Protein AF-A0A379QSB1-F1 (afdb_monomer)

Structure (mmCIF, N/CA/C/O backbone):
data_AF-A0A379QSB1-F1
#
_entry.id   AF-A0A379QSB1-F1
#
loop_
_atom_site.group_PDB
_atom_site.id
_atom_site.type_symbol
_atom_site.label_atom_id
_atom_site.label_alt_id
_atom_site.label_comp_id
_atom_site.label_asym_id
_atom_site.label_entity_id
_atom_site.label_seq_id
_atom_site.pdbx_PDB_ins_code
_atom_site.Cartn_x
_atom_site.Cartn_y
_atom_site.Cartn_z
_atom_site.occupancy
_atom_site.B_iso_or_equiv
_atom_site.auth_seq_id
_atom_site.auth_comp_id
_atom_site.auth_asym_id
_atom_site.auth_atom_id
_atom_site.pdbx_PDB_model_num
ATOM 1 N N . MET A 1 1 ? 45.519 -2.949 -17.393 1.00 37.41 1 MET A N 1
ATOM 2 C CA . MET A 1 1 ? 44.915 -1.634 -17.084 1.00 37.41 1 MET A CA 1
ATOM 3 C C . MET A 1 1 ? 43.705 -1.480 -18.002 1.00 37.41 1 MET A C 1
ATOM 5 O O . MET A 1 1 ? 43.895 -1.280 -19.191 1.00 37.41 1 MET A O 1
ATOM 9 N N . PHE A 1 2 ? 42.484 -1.731 -17.516 1.00 40.34 2 PHE A N 1
ATOM 10 C CA . PHE A 1 2 ? 41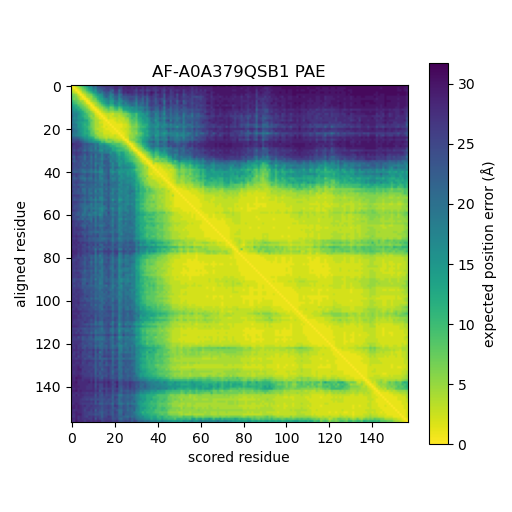.272 -1.652 -18.347 1.00 40.34 2 PHE A CA 1
ATOM 11 C C . PHE A 1 2 ? 40.825 -0.191 -18.448 1.00 40.34 2 PHE A C 1
ATOM 13 O O . PHE A 1 2 ? 40.383 0.389 -17.457 1.00 40.34 2 PHE A O 1
ATOM 20 N N . GLN A 1 3 ? 40.963 0.414 -19.628 1.00 48.19 3 GLN A N 1
ATOM 21 C CA . GLN A 1 3 ? 40.382 1.725 -19.907 1.00 48.19 3 GLN A CA 1
ATOM 22 C C . GLN A 1 3 ? 38.862 1.566 -20.022 1.00 48.19 3 GLN A C 1
ATOM 24 O O . GLN A 1 3 ? 38.364 0.929 -20.948 1.00 48.19 3 GLN A O 1
ATOM 29 N N . ARG A 1 4 ? 38.113 2.126 -19.065 1.00 50.00 4 ARG A N 1
ATOM 30 C CA . ARG A 1 4 ? 36.657 2.264 -19.182 1.00 50.00 4 ARG A CA 1
ATOM 31 C C . ARG A 1 4 ? 36.372 3.309 -20.260 1.00 50.00 4 ARG A C 1
ATOM 33 O O . ARG A 1 4 ? 36.544 4.499 -20.017 1.00 50.00 4 ARG A O 1
ATOM 40 N N . HIS A 1 5 ? 35.962 2.866 -21.443 1.00 54.81 5 HIS A N 1
ATOM 41 C CA . HIS A 1 5 ? 35.344 3.748 -22.426 1.00 54.81 5 HIS A CA 1
ATOM 42 C C . HIS A 1 5 ? 33.944 4.093 -21.911 1.00 54.81 5 HIS A C 1
ATOM 44 O O . HIS A 1 5 ? 33.083 3.220 -21.821 1.00 54.81 5 HIS A O 1
ATOM 50 N N . VAL A 1 6 ? 33.733 5.346 -21.510 1.00 60.03 6 VAL A N 1
ATOM 51 C CA . VAL A 1 6 ? 32.384 5.875 -21.289 1.00 60.03 6 VAL A CA 1
ATOM 52 C C . VAL A 1 6 ? 31.755 6.012 -22.679 1.00 60.03 6 VAL A C 1
ATOM 54 O O . VAL A 1 6 ? 32.333 6.721 -23.506 1.00 60.03 6 VAL A O 1
ATOM 57 N N . PRO A 1 7 ? 30.636 5.329 -22.985 1.00 58.72 7 PRO A N 1
ATOM 58 C CA . PRO A 1 7 ? 29.946 5.525 -24.253 1.00 58.72 7 PRO A CA 1
ATOM 59 C C . PRO A 1 7 ? 29.594 7.004 -24.402 1.00 58.72 7 PRO A C 1
ATOM 61 O O . PRO A 1 7 ? 29.076 7.614 -23.463 1.00 58.72 7 PRO A O 1
ATOM 64 N N . SER A 1 8 ? 29.905 7.595 -25.555 1.00 61.97 8 SER A N 1
ATOM 65 C CA . SER A 1 8 ? 29.532 8.978 -25.846 1.00 61.97 8 SER A CA 1
ATOM 66 C C . SER A 1 8 ? 28.017 9.152 -25.674 1.00 61.97 8 SER A C 1
ATOM 68 O O . SER A 1 8 ? 27.269 8.237 -26.026 1.00 61.97 8 SER A O 1
ATOM 70 N N . PRO A 1 9 ? 27.545 10.290 -25.135 1.00 54.94 9 PRO A N 1
ATOM 71 C CA . PRO A 1 9 ? 26.120 10.538 -24.978 1.00 54.94 9 PRO A CA 1
ATOM 72 C C . PRO A 1 9 ? 25.451 10.473 -26.352 1.00 54.94 9 PRO A C 1
ATOM 74 O O . PRO A 1 9 ? 25.685 11.322 -27.212 1.00 54.94 9 PRO A O 1
ATOM 77 N N . ILE A 1 10 ? 24.649 9.432 -26.567 1.00 63.72 10 ILE A N 1
ATOM 78 C CA . ILE A 1 10 ? 23.817 9.303 -27.758 1.00 63.72 10 ILE A CA 1
ATOM 79 C C . ILE A 1 10 ? 22.775 10.416 -27.655 1.00 63.72 10 ILE A C 1
ATOM 81 O O . ILE A 1 10 ? 21.969 10.436 -26.724 1.00 63.72 10 ILE A O 1
ATOM 85 N N . GLN A 1 11 ? 22.819 11.375 -28.578 1.00 58.25 11 GLN A N 1
ATOM 86 C CA . GLN A 1 11 ? 21.739 12.339 -28.727 1.00 58.25 11 GLN A CA 1
ATOM 87 C C . GLN A 1 11 ? 20.542 11.596 -29.312 1.00 58.25 11 GLN A C 1
ATOM 89 O O . GLN A 1 11 ? 20.508 11.276 -30.496 1.00 58.25 11 GLN A O 1
ATOM 94 N N . TYR A 1 12 ? 19.578 11.274 -28.457 1.00 57.66 12 TYR A N 1
ATOM 95 C CA . TYR A 1 12 ? 18.292 10.773 -28.909 1.00 57.66 12 TYR A CA 1
ATOM 96 C C . TYR A 1 12 ? 17.506 11.950 -29.485 1.00 57.66 12 TYR A C 1
ATOM 98 O O . TYR A 1 12 ? 17.110 12.857 -28.750 1.00 57.66 12 TYR A O 1
ATOM 106 N N . GLU A 1 13 ? 17.280 11.952 -30.796 1.00 73.88 13 GLU A N 1
ATOM 107 C CA . GLU A 1 13 ? 16.301 12.857 -31.386 1.00 73.88 13 GLU A CA 1
ATOM 108 C C . GLU A 1 13 ? 14.903 12.413 -30.964 1.00 73.88 13 GLU A C 1
ATOM 110 O O . GLU A 1 13 ? 14.500 11.259 -31.134 1.00 73.88 13 GLU A O 1
ATOM 115 N N . LYS A 1 14 ? 14.150 13.343 -30.375 1.00 74.06 14 LYS A N 1
ATOM 116 C CA . LYS A 1 14 ? 12.751 13.103 -30.044 1.00 74.06 14 LYS A CA 1
ATOM 117 C C . LYS A 1 14 ? 11.976 12.949 -31.351 1.00 74.06 14 LYS A C 1
ATOM 119 O O . LYS A 1 14 ? 11.957 13.870 -32.166 1.00 74.06 14 LYS A O 1
ATOM 124 N N . LEU A 1 15 ? 11.316 11.805 -31.524 1.00 76.56 15 LEU A N 1
ATOM 125 C CA . LEU A 1 15 ? 10.394 11.577 -32.635 1.00 76.56 15 LEU A CA 1
ATOM 126 C C . LEU A 1 15 ? 9.361 12.711 -32.702 1.00 76.56 15 LEU A C 1
ATOM 128 O O . LEU A 1 15 ? 8.811 13.136 -31.682 1.00 76.56 15 LEU A O 1
ATOM 132 N N . SER A 1 16 ? 9.103 13.205 -33.912 1.00 83.69 16 SER A N 1
ATOM 133 C CA . SER A 1 16 ? 8.061 14.203 -34.141 1.00 83.69 16 SER A CA 1
ATOM 134 C C . SER A 1 16 ? 6.685 13.618 -33.813 1.00 83.69 16 SER A C 1
ATOM 136 O O . SER A 1 16 ? 6.459 12.413 -33.931 1.00 83.69 16 SER A O 1
ATOM 138 N N . SER A 1 17 ? 5.737 14.466 -33.406 1.00 78.19 17 SER A N 1
ATOM 139 C CA . SER A 1 17 ? 4.399 14.019 -32.992 1.00 78.19 17 SER A CA 1
ATOM 140 C C . SER A 1 17 ? 3.660 13.235 -34.083 1.00 78.19 17 SER A C 1
ATOM 142 O O . SER A 1 17 ? 2.910 12.315 -33.771 1.00 78.19 17 SER A O 1
ATOM 144 N N . SER A 1 18 ? 3.889 13.563 -35.358 1.00 76.56 18 SER A N 1
ATOM 145 C CA . SER A 1 18 ? 3.310 12.837 -36.492 1.00 76.56 18 SER A CA 1
ATOM 146 C C . SER A 1 18 ? 3.909 11.439 -36.654 1.00 76.56 18 SER A C 1
ATOM 148 O O . SER A 1 18 ? 3.155 10.484 -36.808 1.00 76.56 18 SER A O 1
ATOM 150 N N . LEU A 1 19 ? 5.236 11.300 -36.557 1.00 77.38 19 LEU A N 1
ATOM 151 C CA . LEU A 1 19 ? 5.916 10.001 -36.613 1.00 77.38 19 LEU A CA 1
ATOM 152 C C . LEU A 1 19 ? 5.577 9.126 -35.405 1.00 77.38 19 LEU A C 1
ATOM 154 O O . LEU A 1 19 ? 5.441 7.916 -35.545 1.00 77.38 19 LEU A O 1
ATOM 158 N N . TRP A 1 20 ? 5.407 9.735 -34.230 1.00 77.06 20 TRP A N 1
ATOM 159 C CA . TRP A 1 20 ? 4.969 9.026 -33.031 1.00 77.06 20 TRP A CA 1
ATOM 160 C C . TRP A 1 20 ? 3.558 8.460 -33.197 1.00 77.06 20 TRP A C 1
ATOM 162 O O . TRP A 1 20 ? 3.333 7.284 -32.930 1.00 77.06 20 TRP A O 1
ATOM 172 N N . ASN A 1 21 ? 2.620 9.272 -33.690 1.00 73.12 21 ASN A N 1
ATOM 173 C CA . ASN A 1 21 ? 1.252 8.825 -33.942 1.00 73.12 21 ASN A CA 1
ATOM 174 C C . ASN A 1 21 ? 1.183 7.762 -35.045 1.00 73.12 21 ASN A C 1
ATOM 176 O O . ASN A 1 21 ? 0.405 6.824 -34.914 1.00 73.12 21 ASN A O 1
ATOM 180 N N . ASP A 1 22 ? 1.992 7.871 -36.099 1.00 75.81 22 ASP A N 1
ATOM 181 C CA . ASP A 1 22 ? 2.086 6.827 -37.126 1.00 75.81 22 ASP A CA 1
ATOM 182 C C . ASP A 1 22 ? 2.626 5.514 -36.536 1.00 75.81 22 ASP A C 1
ATOM 184 O O . ASP A 1 22 ? 2.054 4.453 -36.751 1.00 75.81 22 ASP A O 1
ATOM 188 N N . TYR A 1 23 ? 3.675 5.582 -35.710 1.00 70.25 23 TYR A N 1
ATOM 189 C CA . TYR A 1 23 ? 4.264 4.405 -35.068 1.00 70.25 23 TYR A CA 1
ATOM 190 C C . TYR A 1 23 ? 3.308 3.719 -34.082 1.00 70.25 23 TYR A C 1
ATOM 192 O O . TYR A 1 23 ? 3.176 2.500 -34.108 1.00 70.25 23 TYR A O 1
ATOM 200 N N . VAL A 1 24 ? 2.619 4.486 -33.229 1.00 68.12 24 VAL A N 1
ATOM 201 C CA . VAL A 1 24 ? 1.670 3.946 -32.237 1.00 68.12 24 VAL A CA 1
ATOM 202 C C . VAL A 1 24 ? 0.458 3.290 -32.903 1.00 68.12 24 VAL A C 1
ATOM 204 O O . VAL A 1 24 ? -0.064 2.313 -32.374 1.00 68.12 24 VAL A O 1
ATOM 207 N N . ASN A 1 25 ? 0.021 3.804 -34.057 1.00 67.25 25 ASN A N 1
ATOM 208 C CA . ASN A 1 25 ? -1.159 3.305 -34.768 1.00 67.25 25 ASN A CA 1
ATOM 209 C C . ASN A 1 25 ? -0.821 2.345 -35.923 1.00 67.25 25 ASN A C 1
ATOM 211 O O . ASN A 1 25 ? -1.725 1.918 -36.646 1.00 67.25 25 ASN A O 1
ATOM 215 N N . ARG A 1 26 ? 0.458 1.994 -36.121 1.00 63.16 26 ARG A N 1
ATOM 216 C CA . ARG A 1 26 ? 0.860 0.982 -37.103 1.00 63.16 26 ARG A CA 1
ATOM 217 C C . ARG A 1 26 ? 0.414 -0.397 -36.635 1.00 63.16 26 ARG A C 1
ATOM 219 O O . ARG A 1 26 ? 1.059 -1.036 -35.811 1.00 63.16 26 ARG A O 1
ATOM 226 N N . HIS A 1 27 ? -0.674 -0.867 -37.225 1.00 53.88 27 HIS A N 1
ATOM 227 C CA . HIS A 1 27 ? -1.095 -2.261 -37.188 1.00 53.88 27 HIS A CA 1
ATOM 228 C C . HIS A 1 27 ? -0.703 -2.916 -38.512 1.00 53.88 27 HIS A C 1
ATOM 230 O O . HIS A 1 27 ? -1.549 -3.136 -39.372 1.00 53.88 27 HIS A O 1
ATOM 236 N N . ASP A 1 28 ? 0.595 -3.129 -38.715 1.00 55.19 28 ASP A N 1
ATOM 237 C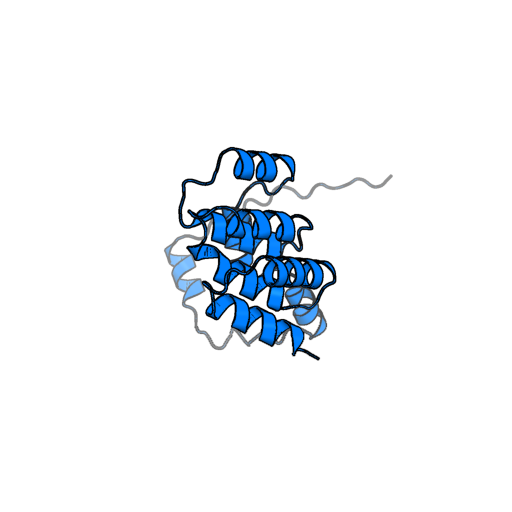 CA . ASP A 1 28 ? 1.096 -3.879 -39.866 1.00 55.19 28 ASP A CA 1
ATOM 238 C C . ASP A 1 28 ? 1.480 -5.295 -39.419 1.00 55.19 28 ASP A C 1
ATOM 240 O O . ASP A 1 28 ? 2.079 -5.475 -38.354 1.00 55.19 28 ASP A O 1
ATOM 244 N N . ASP A 1 29 ? 1.162 -6.294 -40.245 1.00 53.34 29 ASP A N 1
ATOM 245 C CA . ASP A 1 29 ? 1.395 -7.727 -39.989 1.00 53.34 29 ASP A CA 1
ATOM 246 C C . ASP A 1 29 ? 2.899 -8.074 -39.877 1.00 53.34 29 ASP A C 1
ATOM 248 O O . ASP A 1 29 ? 3.280 -9.191 -39.519 1.00 53.34 29 ASP A O 1
ATOM 252 N N . SER A 1 30 ? 3.773 -7.103 -40.168 1.00 54.41 30 SER A N 1
ATOM 253 C CA . SER A 1 30 ? 5.225 -7.162 -39.993 1.00 54.41 30 SER A CA 1
ATOM 254 C C . SER A 1 30 ? 5.671 -7.129 -38.525 1.00 54.41 30 SER A C 1
ATOM 256 O O . SER A 1 30 ? 6.747 -7.645 -38.205 1.00 54.41 30 SER A O 1
ATOM 258 N N . TYR A 1 31 ? 4.839 -6.617 -37.609 1.00 50.03 31 TYR A N 1
ATOM 259 C CA . TYR A 1 31 ? 4.997 -6.843 -36.170 1.00 50.03 31 TYR A CA 1
ATOM 260 C C . TYR A 1 31 ? 4.436 -8.219 -35.816 1.00 50.03 31 TYR A C 1
ATOM 262 O O . TYR A 1 31 ? 3.399 -8.359 -35.168 1.00 50.03 31 TYR A O 1
ATOM 270 N N . ILE A 1 32 ? 5.156 -9.262 -36.234 1.00 51.97 32 ILE A N 1
ATOM 271 C CA . ILE A 1 32 ? 4.965 -10.604 -35.687 1.00 51.97 32 ILE A CA 1
ATOM 272 C C . ILE A 1 32 ? 5.015 -10.447 -34.161 1.00 51.97 32 ILE A C 1
ATOM 274 O O . ILE A 1 32 ? 5.977 -9.844 -33.672 1.00 51.97 32 ILE A O 1
ATOM 278 N N . PRO A 1 33 ? 4.026 -10.953 -33.398 1.00 53.97 33 PRO A N 1
ATOM 279 C CA . PRO A 1 33 ? 4.120 -10.991 -31.950 1.00 53.97 33 PRO A CA 1
ATOM 280 C C . PRO A 1 33 ? 5.436 -11.683 -31.626 1.00 53.97 33 PRO A C 1
ATOM 282 O O . PRO A 1 33 ? 5.589 -12.879 -31.886 1.00 53.97 33 PRO A O 1
ATOM 285 N N . ILE A 1 34 ? 6.428 -10.916 -31.167 1.00 57.25 34 ILE A N 1
ATOM 286 C CA . ILE A 1 34 ? 7.714 -11.480 -30.787 1.00 57.25 34 ILE A CA 1
ATOM 287 C C . ILE A 1 34 ? 7.371 -12.401 -29.634 1.00 57.25 34 ILE A C 1
ATOM 289 O O . ILE A 1 34 ? 7.040 -11.949 -28.538 1.00 57.25 34 ILE A O 1
ATOM 293 N N . ASN A 1 35 ? 7.363 -13.698 -29.922 1.00 58.62 35 ASN A N 1
ATOM 294 C CA . ASN A 1 35 ? 7.107 -14.705 -28.922 1.00 58.62 35 ASN A CA 1
ATOM 295 C C . ASN A 1 35 ? 8.387 -14.760 -28.097 1.00 58.62 35 ASN A C 1
ATOM 297 O O . ASN A 1 35 ? 9.351 -15.445 -28.447 1.00 58.62 35 ASN A O 1
ATOM 301 N N . TRP A 1 36 ? 8.446 -13.887 -27.091 1.00 61.34 36 TRP A N 1
ATOM 302 C CA . TRP A 1 36 ? 9.606 -13.751 -26.238 1.00 61.34 36 TRP A CA 1
ATOM 303 C C . TRP A 1 36 ? 9.923 -15.132 -25.665 1.00 61.34 36 TRP A C 1
ATOM 305 O O . TRP A 1 36 ? 9.015 -15.814 -25.183 1.00 61.34 36 TRP A O 1
ATOM 315 N N . PRO A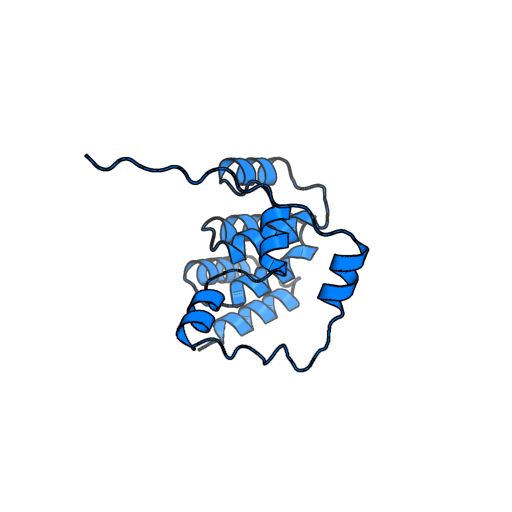 1 37 ? 11.192 -15.571 -25.715 1.00 77.31 37 PRO A N 1
ATOM 316 C CA . PRO A 1 37 ? 11.610 -16.767 -25.005 1.00 77.31 37 PRO A CA 1
ATOM 317 C C . PRO A 1 37 ? 11.061 -16.718 -23.580 1.00 77.31 37 PRO A C 1
ATOM 319 O O . PRO A 1 37 ? 11.169 -15.674 -22.938 1.00 77.31 37 PRO A O 1
ATOM 322 N N . THR A 1 38 ? 10.506 -17.820 -23.074 1.00 75.06 38 THR A N 1
ATOM 323 C CA . THR A 1 38 ? 9.835 -17.863 -21.760 1.00 75.06 38 THR A CA 1
ATOM 324 C C . THR A 1 38 ? 10.689 -17.236 -20.660 1.00 75.06 38 THR A C 1
ATOM 326 O O . THR A 1 38 ? 10.189 -16.457 -19.868 1.00 75.06 38 THR A O 1
ATOM 329 N N . ARG A 1 39 ? 12.015 -17.426 -20.715 1.00 71.44 39 ARG A N 1
ATOM 330 C CA . ARG A 1 39 ? 12.972 -16.784 -19.799 1.00 71.44 39 ARG A CA 1
ATOM 331 C C . ARG A 1 39 ? 12.909 -15.254 -19.786 1.00 71.44 39 ARG A C 1
ATOM 333 O O . ARG A 1 39 ? 13.075 -14.666 -18.730 1.00 71.44 39 ARG A O 1
ATOM 340 N N . LEU A 1 40 ? 12.717 -14.604 -20.933 1.00 74.31 40 LEU A N 1
ATOM 341 C CA . LEU A 1 40 ? 12.580 -13.146 -21.011 1.00 74.31 40 LEU A CA 1
ATOM 342 C C . LEU A 1 40 ? 11.210 -12.683 -20.517 1.00 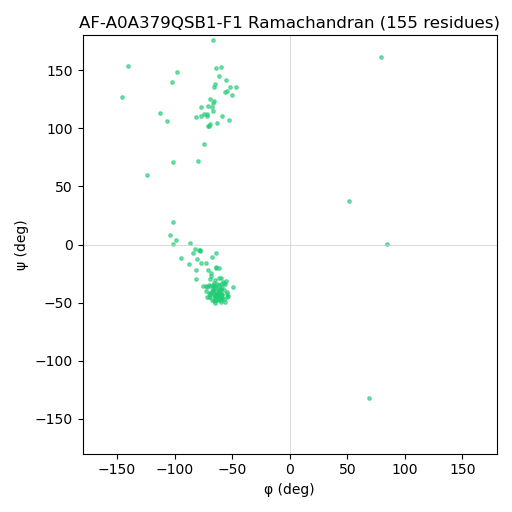74.31 40 LEU A C 1
ATOM 344 O O . LEU A 1 40 ? 11.148 -11.652 -19.857 1.00 74.31 40 LEU A O 1
ATOM 348 N N . ALA A 1 41 ? 10.147 -13.450 -20.773 1.00 74.00 41 ALA A N 1
ATOM 349 C CA . ALA A 1 41 ? 8.830 -13.179 -20.197 1.00 74.00 41 ALA A CA 1
ATOM 350 C C . ALA A 1 41 ? 8.852 -13.319 -18.663 1.00 74.00 41 ALA A C 1
ATOM 352 O O . ALA A 1 41 ? 8.391 -12.421 -17.962 1.00 74.00 41 ALA A O 1
ATOM 353 N N . ASP A 1 42 ? 9.489 -14.373 -18.149 1.00 77.19 42 ASP A N 1
ATOM 354 C CA . ASP A 1 42 ? 9.706 -14.593 -16.719 1.00 77.19 42 ASP A CA 1
ATOM 355 C C . ASP A 1 42 ? 10.567 -13.473 -16.122 1.00 77.19 42 ASP A C 1
ATOM 357 O O . ASP A 1 42 ? 10.261 -12.946 -15.059 1.00 77.19 42 ASP A O 1
ATOM 361 N N . CYS A 1 43 ? 11.637 -13.041 -16.799 1.00 76.75 43 CYS A N 1
ATOM 362 C CA . CYS A 1 43 ? 12.418 -11.885 -16.352 1.00 76.75 43 CYS A CA 1
ATOM 363 C C . CYS A 1 43 ? 11.575 -10.604 -16.329 1.00 76.75 43 CYS A C 1
ATOM 365 O O . CYS A 1 43 ? 11.639 -9.860 -15.354 1.00 76.75 43 CYS A O 1
ATOM 367 N N . ALA A 1 44 ? 10.772 -10.354 -17.364 1.00 71.56 44 ALA A N 1
ATOM 368 C CA . ALA A 1 44 ? 9.914 -9.178 -17.446 1.00 71.56 44 ALA A CA 1
ATOM 369 C C . ALA A 1 44 ? 8.846 -9.164 -16.342 1.00 71.56 44 ALA A C 1
ATOM 371 O O . ALA A 1 44 ? 8.564 -8.097 -15.805 1.00 71.56 44 ALA A O 1
ATOM 372 N N . SER A 1 45 ? 8.321 -10.325 -15.928 1.00 74.50 45 SER A N 1
ATOM 373 C CA . SER A 1 45 ? 7.338 -10.407 -14.839 1.00 74.50 45 SER A CA 1
ATOM 374 C C . SER A 1 45 ? 7.893 -10.043 -13.458 1.00 74.50 45 SER A C 1
ATOM 376 O O . SER A 1 45 ? 7.117 -9.888 -12.520 1.00 74.50 45 SER A O 1
ATOM 378 N N . HIS A 1 46 ? 9.216 -9.906 -13.307 1.00 76.12 46 HIS A N 1
ATOM 379 C CA . HIS A 1 46 ? 9.820 -9.392 -12.072 1.00 76.12 46 HIS A CA 1
ATOM 380 C C . HIS A 1 46 ? 9.783 -7.861 -11.979 1.00 76.12 46 HIS A C 1
ATOM 382 O O . HIS A 1 46 ? 10.078 -7.315 -10.916 1.00 76.12 46 HIS A O 1
ATOM 388 N N . TYR A 1 47 ? 9.462 -7.165 -13.071 1.00 79.06 47 TYR A N 1
ATOM 389 C CA . TYR A 1 47 ? 9.377 -5.712 -13.091 1.00 79.06 47 TYR A CA 1
ATOM 390 C C . TYR A 1 47 ? 7.925 -5.246 -12.938 1.00 79.06 47 TYR A C 1
ATOM 392 O O . TYR A 1 47 ? 7.010 -5.929 -13.405 1.00 79.06 47 TYR A O 1
ATOM 400 N N . PRO A 1 48 ? 7.696 -4.080 -12.309 1.00 81.31 48 PRO A N 1
ATOM 401 C CA . PRO A 1 48 ? 6.366 -3.498 -12.233 1.00 81.31 48 PRO A CA 1
ATOM 402 C C . PRO A 1 48 ? 5.836 -3.186 -13.635 1.00 81.31 48 PRO A C 1
ATOM 404 O O . PRO A 1 48 ? 6.590 -2.762 -14.515 1.00 81.31 48 PRO A O 1
ATOM 407 N N . ASP A 1 49 ? 4.530 -3.352 -13.837 1.00 86.38 49 ASP A N 1
ATOM 408 C CA . ASP A 1 49 ? 3.883 -2.914 -15.071 1.00 86.38 49 ASP A CA 1
ATOM 409 C C . ASP A 1 49 ? 3.890 -1.374 -15.205 1.00 86.38 49 ASP A C 1
ATOM 411 O O . ASP A 1 49 ? 4.351 -0.640 -14.325 1.00 86.38 49 ASP A O 1
ATOM 415 N N . LEU A 1 50 ? 3.398 -0.858 -16.336 1.00 87.62 50 LEU A N 1
ATOM 416 C CA . LEU A 1 50 ? 3.406 0.584 -16.605 1.00 87.62 50 LEU A CA 1
ATOM 417 C C . LEU A 1 50 ? 2.590 1.380 -15.572 1.00 87.62 50 LEU A C 1
ATOM 419 O O . LEU A 1 50 ? 2.969 2.498 -15.224 1.00 87.62 50 LEU A O 1
ATOM 423 N N . VAL A 1 51 ? 1.486 0.812 -15.082 1.00 87.62 51 VAL A N 1
ATOM 424 C CA . VAL A 1 51 ? 0.616 1.459 -14.091 1.00 87.62 51 VAL A CA 1
ATOM 425 C C . VAL A 1 51 ? 1.346 1.545 -12.753 1.00 87.62 51 VAL A C 1
ATOM 427 O O . VAL A 1 51 ? 1.402 2.612 -12.146 1.00 87.62 51 VAL A O 1
ATOM 430 N N . ALA A 1 52 ? 1.991 0.457 -12.341 1.00 89.56 52 ALA A N 1
ATOM 431 C CA . ALA A 1 52 ? 2.820 0.405 -11.152 1.00 89.56 52 ALA A CA 1
ATOM 432 C C . ALA A 1 52 ? 4.015 1.365 -11.240 1.00 89.56 52 ALA A C 1
ATOM 434 O O . ALA A 1 52 ? 4.303 2.080 -10.282 1.00 89.56 52 ALA A O 1
ATOM 435 N N . CYS A 1 53 ? 4.675 1.449 -12.399 1.00 91.69 53 CYS A N 1
ATOM 436 C CA . CYS A 1 53 ? 5.733 2.430 -12.642 1.00 91.69 53 CYS A CA 1
ATOM 437 C C . CYS A 1 53 ? 5.226 3.872 -12.476 1.00 91.69 53 CYS A C 1
ATOM 439 O O . CYS A 1 53 ? 5.907 4.692 -11.861 1.00 91.69 53 CYS A O 1
ATOM 441 N N . ALA A 1 54 ? 4.032 4.184 -12.991 1.00 91.19 54 ALA A N 1
ATOM 442 C CA . ALA A 1 54 ? 3.431 5.507 -12.845 1.00 91.19 54 ALA A CA 1
ATOM 443 C C . ALA A 1 54 ? 3.122 5.839 -11.376 1.00 91.19 54 ALA A C 1
ATOM 445 O O . ALA A 1 54 ? 3.448 6.938 -10.931 1.00 91.19 54 ALA A O 1
ATOM 446 N N . ASP A 1 55 ? 2.572 4.889 -10.612 1.00 91.94 55 ASP A N 1
ATOM 447 C CA . ASP A 1 55 ? 2.331 5.055 -9.172 1.00 91.94 55 ASP A CA 1
ATOM 448 C C . ASP A 1 55 ? 3.637 5.296 -8.401 1.00 91.94 55 ASP A C 1
ATOM 450 O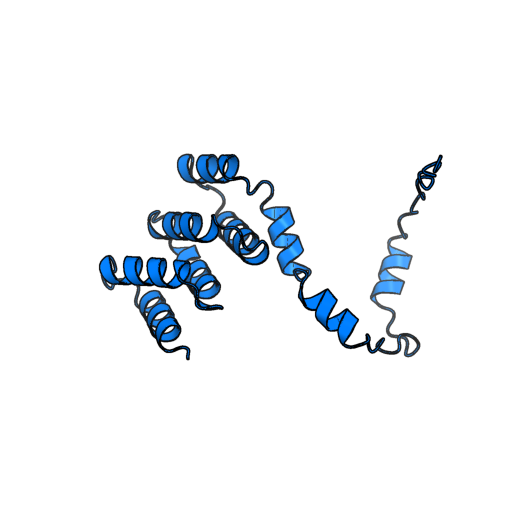 O . ASP A 1 55 ? 3.695 6.187 -7.556 1.00 91.94 55 ASP A O 1
ATOM 454 N N . ILE A 1 56 ? 4.700 4.543 -8.709 1.00 93.12 56 ILE A N 1
ATOM 455 C CA . ILE A 1 56 ? 6.017 4.697 -8.069 1.00 93.12 56 ILE A CA 1
ATOM 456 C C . ILE A 1 56 ? 6.598 6.088 -8.340 1.00 93.12 56 ILE A C 1
ATOM 458 O O . ILE A 1 56 ? 7.082 6.742 -7.418 1.00 93.12 56 ILE A O 1
ATOM 462 N N . ILE A 1 57 ? 6.524 6.563 -9.586 1.00 94.06 57 ILE A N 1
ATOM 463 C CA . ILE A 1 57 ? 7.005 7.900 -9.953 1.00 94.06 57 ILE A CA 1
ATOM 464 C C . ILE A 1 57 ? 6.169 8.983 -9.262 1.00 94.06 57 ILE A C 1
ATOM 466 O O . ILE A 1 57 ? 6.730 9.940 -8.732 1.00 94.06 57 ILE A O 1
ATOM 470 N N . ALA A 1 58 ? 4.843 8.832 -9.251 1.00 93.12 58 ALA A N 1
ATOM 471 C CA . ALA A 1 58 ? 3.932 9.797 -8.646 1.00 93.12 58 ALA A CA 1
ATOM 472 C C . ALA A 1 58 ? 4.080 9.873 -7.119 1.00 93.12 58 ALA A C 1
ATOM 474 O O . ALA A 1 58 ? 3.957 10.955 -6.553 1.00 93.12 58 ALA A O 1
ATOM 475 N N . ALA A 1 59 ? 4.372 8.752 -6.454 1.00 93.81 59 ALA A N 1
ATOM 476 C CA . ALA A 1 59 ? 4.577 8.707 -5.009 1.00 93.81 59 ALA A CA 1
ATOM 477 C C . ALA A 1 59 ? 5.854 9.437 -4.552 1.00 93.81 59 ALA A C 1
ATOM 479 O O . ALA A 1 59 ? 5.918 9.905 -3.415 1.00 93.81 59 ALA A O 1
ATOM 480 N N . GLY A 1 60 ? 6.854 9.570 -5.429 1.00 94.19 60 GLY A N 1
ATOM 481 C CA . GLY A 1 60 ? 8.085 10.301 -5.137 1.00 94.19 60 GLY A CA 1
ATOM 482 C C . GLY A 1 60 ? 8.972 9.603 -4.100 1.00 94.19 60 GLY A C 1
ATOM 483 O O . GLY A 1 60 ? 9.274 8.417 -4.221 1.00 94.19 60 GLY A O 1
ATOM 484 N N . ASP A 1 61 ? 9.450 10.353 -3.102 1.00 94.25 61 ASP A N 1
ATOM 485 C CA . ASP A 1 61 ? 10.350 9.828 -2.068 1.00 94.25 61 ASP A CA 1
ATOM 486 C C . ASP A 1 61 ? 9.594 8.990 -1.021 1.00 94.25 61 ASP A C 1
ATOM 488 O O . ASP A 1 61 ? 8.857 9.523 -0.187 1.00 94.25 61 ASP A O 1
ATOM 492 N N . LEU A 1 62 ? 9.844 7.678 -1.048 1.00 95.25 62 LEU A N 1
ATOM 493 C CA . LEU A 1 62 ? 9.300 6.671 -0.131 1.00 95.25 62 LEU A CA 1
ATOM 494 C C . LEU A 1 62 ? 10.292 6.249 0.966 1.00 95.25 62 LEU A C 1
ATOM 496 O O . LEU A 1 62 ? 10.153 5.172 1.550 1.00 95.25 62 LEU A O 1
ATOM 500 N N . SER A 1 63 ? 11.316 7.058 1.242 1.00 95.50 63 SER A N 1
ATOM 501 C CA . SER A 1 63 ? 12.200 6.831 2.383 1.00 95.50 63 SER A CA 1
ATOM 502 C C . SER A 1 63 ? 11.426 6.859 3.705 1.00 95.50 63 SER A C 1
ATOM 504 O O . SER A 1 63 ? 10.414 7.547 3.850 1.00 95.50 63 SER A O 1
ATOM 506 N N . GLU A 1 64 ? 11.936 6.143 4.708 1.00 96.50 64 GLU A N 1
ATOM 507 C CA . GLU A 1 64 ? 11.341 6.112 6.050 1.00 96.50 64 GLU A CA 1
ATOM 508 C C . GLU A 1 64 ? 11.171 7.522 6.637 1.00 96.50 64 GLU A C 1
ATOM 510 O O . GLU A 1 64 ? 10.127 7.849 7.196 1.00 96.50 64 GLU A O 1
ATOM 515 N N . ALA A 1 65 ? 12.161 8.398 6.440 1.00 96.50 65 ALA A N 1
ATOM 516 C CA . ALA A 1 65 ? 12.104 9.784 6.894 1.00 96.50 65 ALA A CA 1
ATOM 517 C C . ALA A 1 65 ? 10.973 10.578 6.216 1.00 96.50 65 ALA A C 1
ATOM 519 O O . ALA A 1 65 ? 10.256 11.323 6.889 1.00 96.50 65 ALA A O 1
ATOM 520 N N . SER A 1 66 ? 10.801 10.409 4.900 1.00 94.88 66 SER A N 1
ATOM 521 C CA . SER A 1 66 ? 9.734 11.055 4.129 1.00 94.88 66 SER A CA 1
ATOM 522 C C . SER A 1 66 ? 8.354 10.570 4.575 1.00 94.88 66 SER A C 1
ATOM 524 O O . SER A 1 66 ? 7.480 11.382 4.885 1.00 94.88 66 SER A O 1
ATOM 526 N N . LEU A 1 67 ? 8.178 9.253 4.711 1.00 96.38 67 LEU A N 1
ATOM 527 C CA . LEU A 1 67 ? 6.916 8.652 5.143 1.00 96.38 67 LEU A CA 1
ATOM 528 C C . LEU A 1 67 ? 6.560 9.033 6.578 1.00 96.38 67 LEU A C 1
ATOM 530 O O . LEU A 1 67 ? 5.426 9.424 6.833 1.00 96.38 67 LEU A O 1
ATOM 534 N N . ASN A 1 68 ? 7.516 9.007 7.507 1.00 95.62 68 ASN A N 1
ATOM 535 C CA . ASN A 1 68 ? 7.275 9.428 8.888 1.00 95.62 68 ASN A CA 1
ATOM 536 C C . ASN A 1 68 ? 6.861 10.898 8.963 1.00 95.62 68 ASN A C 1
ATOM 538 O O . ASN A 1 68 ? 5.921 11.244 9.679 1.00 95.62 68 ASN A O 1
ATOM 542 N N . LYS A 1 69 ? 7.514 11.768 8.184 1.00 95.19 69 LYS A N 1
ATOM 543 C CA . LYS A 1 69 ? 7.120 13.175 8.073 1.00 95.19 69 LYS A CA 1
ATOM 544 C C . LYS A 1 69 ? 5.701 13.312 7.515 1.00 95.19 69 LYS A C 1
ATOM 546 O O . LYS A 1 69 ? 4.916 14.082 8.057 1.00 95.19 69 LYS A O 1
ATOM 551 N N . MET A 1 70 ? 5.376 12.561 6.466 1.00 94.12 70 MET A N 1
ATOM 552 C CA . MET A 1 70 ? 4.062 12.561 5.825 1.00 94.12 70 MET A CA 1
ATOM 553 C C . MET A 1 70 ? 2.956 12.094 6.782 1.00 94.12 70 MET A C 1
ATOM 555 O O . MET A 1 70 ? 1.948 12.776 6.929 1.00 94.12 70 MET A O 1
ATOM 559 N N . MET A 1 71 ? 3.166 10.983 7.491 1.00 93.81 71 MET A N 1
ATOM 560 C CA . MET A 1 71 ? 2.215 10.452 8.474 1.00 93.81 71 MET A CA 1
ATOM 561 C C . MET A 1 71 ? 2.040 11.393 9.674 1.00 93.81 71 MET A C 1
ATOM 563 O O . MET A 1 71 ? 0.932 11.539 10.179 1.00 93.81 71 MET A O 1
ATOM 567 N N . ALA A 1 72 ? 3.105 12.077 10.105 1.00 93.50 72 ALA A N 1
ATOM 568 C CA . ALA A 1 72 ? 3.035 13.043 11.202 1.00 93.50 72 ALA A CA 1
ATOM 569 C C . ALA A 1 72 ? 2.321 14.350 10.817 1.00 93.50 72 ALA A C 1
ATOM 571 O O . ALA A 1 72 ? 1.653 14.957 11.651 1.00 93.50 72 ALA A O 1
ATOM 572 N N . GLN A 1 73 ? 2.485 14.809 9.574 1.00 91.81 73 GLN A N 1
ATOM 573 C CA . GLN A 1 73 ? 1.883 16.055 9.080 1.00 91.81 73 GLN A CA 1
ATOM 574 C C . GLN A 1 73 ? 0.472 15.853 8.511 1.00 91.81 73 GLN A C 1
ATOM 576 O O . GLN A 1 73 ? -0.273 16.823 8.375 1.00 91.81 73 GLN A O 1
ATOM 581 N N . GLY A 1 74 ? 0.101 14.607 8.213 1.00 88.12 74 GLY A N 1
ATOM 582 C CA . GLY A 1 74 ? -1.123 14.265 7.503 1.00 88.12 74 GLY A CA 1
ATOM 583 C C . GLY A 1 74 ? -0.995 14.471 5.992 1.00 88.12 74 GLY A C 1
ATOM 584 O O . GLY A 1 74 ? -0.120 15.186 5.499 1.00 88.12 74 GLY A O 1
ATOM 585 N N . ILE A 1 75 ? -1.891 13.830 5.242 1.00 91.50 75 ILE A N 1
ATOM 586 C CA . ILE A 1 75 ? -1.929 13.903 3.779 1.00 91.50 75 ILE A CA 1
ATOM 587 C C . ILE A 1 75 ? -3.206 14.633 3.372 1.00 91.50 75 ILE A C 1
ATOM 589 O O . ILE A 1 75 ? -4.305 14.138 3.597 1.00 91.50 75 ILE A O 1
ATOM 593 N N . ALA A 1 76 ? -3.071 15.825 2.793 1.00 85.56 76 ALA A N 1
ATOM 594 C CA . ALA A 1 76 ? -4.228 16.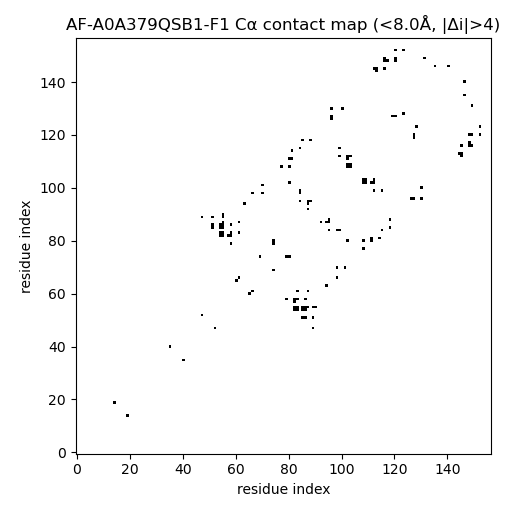637 2.411 1.00 85.56 76 ALA A CA 1
ATOM 595 C C . ALA A 1 76 ? -4.848 16.211 1.069 1.00 85.56 76 ALA A C 1
ATOM 597 O O . ALA A 1 76 ? -6.043 16.390 0.852 1.00 85.56 76 ALA A O 1
ATOM 598 N N . GLU A 1 77 ? -4.038 15.675 0.156 1.00 89.88 77 GLU A N 1
ATOM 599 C CA . GLU A 1 77 ? -4.500 15.257 -1.165 1.00 89.88 77 GLU A CA 1
ATOM 600 C C . GLU A 1 77 ? -5.237 13.918 -1.075 1.00 89.88 77 GLU A C 1
ATOM 602 O O . GLU A 1 77 ? -4.646 12.906 -0.717 1.00 89.88 77 GLU A O 1
ATOM 607 N N . GLU A 1 78 ? -6.519 13.899 -1.439 1.00 85.56 78 GLU A N 1
ATOM 608 C CA . GLU A 1 78 ? -7.388 12.725 -1.295 1.00 85.56 78 GLU A CA 1
ATOM 609 C C . GLU A 1 78 ? -6.885 11.498 -2.075 1.00 85.56 78 GLU A C 1
ATOM 611 O O . GLU A 1 78 ? -6.971 10.381 -1.591 1.00 85.56 78 GLU A O 1
ATOM 616 N N . GLY A 1 79 ? -6.325 11.663 -3.277 1.00 89.88 79 GLY A N 1
ATOM 617 C CA . GLY A 1 79 ? -5.858 10.528 -4.089 1.00 89.88 79 GLY A CA 1
ATOM 618 C C . GLY A 1 79 ? -4.477 9.993 -3.699 1.00 89.88 79 GLY A C 1
ATOM 619 O O . GLY A 1 79 ? -4.146 8.837 -3.981 1.00 89.88 79 GLY A O 1
ATOM 620 N N . PHE A 1 80 ? -3.668 10.819 -3.040 1.00 94.56 80 PHE A N 1
ATOM 621 C CA . PHE A 1 80 ? -2.251 10.550 -2.829 1.00 94.56 80 PHE A CA 1
ATOM 622 C C . PHE A 1 80 ? -1.957 9.359 -1.899 1.00 94.56 80 PHE A C 1
ATOM 624 O O . PHE A 1 80 ? -1.089 8.556 -2.250 1.00 94.56 80 PHE A O 1
ATOM 631 N N . PRO A 1 81 ? -2.689 9.130 -0.785 1.00 96.06 81 PRO A N 1
ATOM 632 C CA . PRO A 1 81 ? -2.455 7.967 0.067 1.00 96.06 81 PRO A CA 1
ATOM 633 C C . PRO A 1 81 ? -2.608 6.646 -0.689 1.00 96.06 81 PRO A C 1
ATOM 635 O O . PRO A 1 81 ? -1.850 5.706 -0.463 1.00 96.06 81 PRO A O 1
ATOM 638 N N . ALA A 1 82 ? -3.555 6.573 -1.628 1.00 96.12 82 ALA A N 1
ATOM 639 C CA . ALA A 1 82 ? -3.746 5.388 -2.452 1.00 96.12 82 ALA A CA 1
ATOM 640 C C . ALA A 1 82 ? -2.554 5.147 -3.396 1.00 96.12 82 ALA A C 1
ATOM 642 O O . ALA A 1 82 ? -2.157 3.998 -3.593 1.00 96.12 82 ALA A O 1
ATOM 643 N N . THR A 1 83 ? -1.981 6.215 -3.956 1.00 96.50 83 THR A N 1
ATOM 644 C CA . THR A 1 83 ? -0.780 6.169 -4.805 1.00 96.50 83 THR A CA 1
ATOM 645 C C . THR A 1 83 ? 0.443 5.713 -4.016 1.00 96.50 83 THR A C 1
ATOM 647 O O . THR A 1 83 ? 1.109 4.764 -4.425 1.00 96.50 83 THR A O 1
ATOM 650 N N . VAL A 1 84 ? 0.686 6.303 -2.840 1.00 97.19 84 VAL A N 1
ATOM 651 C CA . VAL A 1 84 ? 1.779 5.901 -1.937 1.00 97.19 84 VAL A CA 1
ATOM 652 C C . VAL A 1 84 ? 1.641 4.433 -1.540 1.00 97.19 84 VAL A C 1
ATOM 654 O O . VAL A 1 84 ? 2.595 3.667 -1.641 1.00 97.19 84 VAL A O 1
ATOM 657 N N . LEU A 1 85 ? 0.438 4.005 -1.159 1.00 96.88 85 LEU A N 1
ATOM 658 C CA . LEU A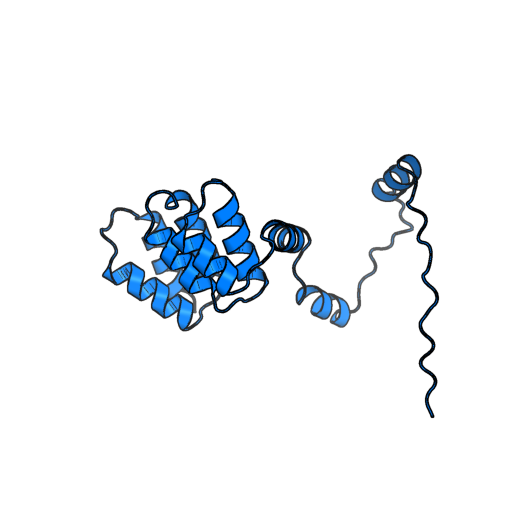 1 85 ? 0.165 2.627 -0.766 1.00 96.88 85 LEU A CA 1
ATOM 659 C C . LEU A 1 85 ? 0.447 1.621 -1.898 1.00 96.88 85 LEU A C 1
ATOM 661 O O . LEU A 1 85 ? 1.063 0.583 -1.654 1.00 96.88 85 LEU A O 1
ATOM 665 N N . ARG A 1 86 ? 0.037 1.924 -3.140 1.00 96.44 86 ARG A N 1
ATOM 666 C CA . ARG A 1 86 ? 0.355 1.085 -4.311 1.00 96.44 86 ARG A CA 1
ATOM 667 C C . ARG A 1 86 ? 1.853 1.057 -4.587 1.00 96.44 86 ARG A C 1
ATOM 669 O O . ARG A 1 86 ? 2.410 -0.017 -4.791 1.00 96.44 86 ARG A O 1
ATOM 676 N N . ALA A 1 87 ? 2.521 2.205 -4.528 1.00 96.25 87 ALA A N 1
ATOM 677 C CA . ALA A 1 87 ? 3.959 2.283 -4.743 1.00 96.25 87 ALA A CA 1
ATOM 678 C C . ALA A 1 87 ? 4.749 1.474 -3.697 1.00 96.25 87 ALA A C 1
ATOM 680 O O . ALA A 1 87 ? 5.652 0.720 -4.058 1.00 96.25 87 ALA A O 1
ATOM 681 N N . LEU A 1 88 ? 4.369 1.545 -2.415 1.00 95.88 88 LEU A N 1
ATOM 682 C CA . LEU A 1 88 ? 4.954 0.722 -1.348 1.00 95.88 88 LEU A CA 1
ATOM 683 C C . LEU A 1 88 ? 4.743 -0.776 -1.593 1.00 95.88 88 LEU A C 1
ATOM 685 O O . LEU A 1 88 ? 5.649 -1.575 -1.357 1.00 95.88 88 LEU A O 1
ATOM 689 N N . PHE A 1 89 ? 3.568 -1.155 -2.097 1.00 94.38 89 PHE A N 1
ATOM 690 C CA . PHE A 1 89 ? 3.260 -2.538 -2.438 1.00 94.38 89 PHE A CA 1
ATOM 691 C C . PHE A 1 89 ? 4.134 -3.059 -3.589 1.00 94.38 89 PHE A C 1
ATOM 693 O O . PHE A 1 89 ? 4.782 -4.098 -3.444 1.00 94.38 89 PHE A O 1
ATOM 700 N N . TYR A 1 90 ? 4.212 -2.321 -4.700 1.00 91.69 90 TYR A N 1
ATOM 701 C CA . TYR A 1 90 ? 4.985 -2.725 -5.882 1.00 91.69 90 TYR A CA 1
ATOM 702 C C . TYR A 1 90 ? 6.497 -2.718 -5.656 1.00 91.69 90 TYR A C 1
ATOM 704 O O . TYR A 1 90 ? 7.220 -3.473 -6.298 1.00 91.69 90 TYR A O 1
ATOM 712 N N . THR A 1 91 ? 6.981 -1.890 -4.731 1.00 91.62 91 THR A N 1
ATOM 713 C CA . THR A 1 91 ? 8.401 -1.847 -4.346 1.00 91.62 91 THR A CA 1
ATOM 714 C C . THR A 1 91 ? 8.757 -2.849 -3.247 1.00 91.62 91 THR A C 1
ATOM 716 O O . THR A 1 91 ? 9.912 -2.899 -2.828 1.00 91.62 91 THR A O 1
ATOM 719 N N . HIS A 1 92 ? 7.792 -3.650 -2.776 1.00 90.50 92 HIS A N 1
ATOM 720 C CA . HIS A 1 92 ? 7.954 -4.577 -1.652 1.00 90.50 92 HIS A CA 1
ATOM 721 C C . HIS A 1 92 ? 8.541 -3.903 -0.401 1.00 90.50 92 HIS A C 1
ATOM 723 O O . HIS A 1 92 ? 9.356 -4.486 0.317 1.00 90.50 92 HIS A O 1
ATOM 729 N N . SER A 1 93 ? 8.137 -2.656 -0.150 1.00 92.19 93 SER A N 1
ATOM 730 C CA . SER A 1 93 ? 8.670 -1.865 0.952 1.00 92.19 93 SER A CA 1
ATOM 731 C C . SER A 1 93 ? 8.277 -2.469 2.306 1.00 92.19 93 SER A C 1
ATOM 733 O O . SER A 1 93 ? 7.099 -2.782 2.516 1.00 92.19 93 SER A O 1
ATOM 735 N N . PRO A 1 94 ? 9.211 -2.575 3.273 1.00 92.06 94 PRO A N 1
ATOM 736 C CA . PRO A 1 94 ? 8.884 -3.030 4.625 1.00 92.06 94 PRO A CA 1
ATOM 737 C C . PRO A 1 94 ? 7.931 -2.070 5.356 1.00 92.06 94 PRO A C 1
ATOM 739 O O . PRO A 1 94 ? 7.252 -2.483 6.291 1.00 92.06 94 PRO A O 1
ATOM 742 N N . LEU A 1 95 ? 7.835 -0.815 4.902 1.00 95.00 95 LEU A N 1
ATOM 743 C CA . LEU A 1 95 ? 7.005 0.237 5.498 1.00 95.00 95 LEU A CA 1
ATOM 744 C C . LEU A 1 95 ? 5.535 0.173 5.057 1.00 95.00 95 LEU A C 1
ATOM 746 O O . LEU A 1 95 ? 4.709 0.946 5.540 1.00 95.00 95 LEU A O 1
ATOM 750 N N . LEU A 1 96 ? 5.186 -0.748 4.150 1.00 95.44 96 LEU A N 1
ATOM 751 C CA . LEU A 1 96 ? 3.819 -0.924 3.654 1.00 95.44 96 LEU A CA 1
ATOM 752 C C . LEU A 1 96 ? 2.810 -1.123 4.794 1.00 95.44 96 LEU A C 1
ATOM 754 O O . LEU A 1 96 ? 1.728 -0.540 4.774 1.00 95.44 96 LEU A O 1
ATOM 758 N N . ILE A 1 97 ? 3.160 -1.955 5.776 1.00 94.75 97 ILE A N 1
ATOM 759 C CA . ILE A 1 97 ? 2.265 -2.316 6.883 1.00 94.75 97 ILE A CA 1
ATOM 760 C C . ILE A 1 97 ? 2.042 -1.123 7.808 1.00 94.75 97 ILE A C 1
ATOM 762 O O . ILE A 1 97 ? 0.908 -0.866 8.209 1.00 94.75 97 ILE A O 1
ATOM 766 N N . ASP A 1 98 ? 3.097 -0.372 8.112 1.00 94.62 98 ASP A N 1
ATOM 767 C CA . ASP A 1 98 ? 3.000 0.801 8.980 1.00 94.62 98 ASP A CA 1
ATOM 768 C C . ASP A 1 98 ? 2.175 1.903 8.315 1.00 94.62 98 ASP A C 1
ATOM 770 O O . ASP A 1 98 ? 1.288 2.483 8.944 1.00 94.62 98 ASP A O 1
ATOM 774 N N . PHE A 1 99 ? 2.359 2.099 7.008 1.00 96.06 99 PHE A N 1
ATOM 775 C CA . PHE A 1 99 ? 1.521 3.014 6.244 1.00 96.06 99 PHE A CA 1
ATOM 776 C C . PHE A 1 99 ? 0.056 2.551 6.195 1.00 96.06 99 PHE A C 1
ATOM 778 O O . PHE A 1 99 ? -0.857 3.352 6.381 1.00 96.06 99 PHE A O 1
ATOM 785 N N . ALA A 1 100 ? -0.205 1.252 6.015 1.00 95.19 100 ALA A N 1
ATOM 786 C CA . ALA A 1 100 ? -1.565 0.713 6.050 1.00 95.19 100 ALA A CA 1
ATOM 787 C C . ALA A 1 100 ? -2.240 0.911 7.421 1.00 95.19 100 ALA A C 1
ATOM 789 O O . ALA A 1 100 ? -3.420 1.265 7.474 1.00 95.19 100 ALA A O 1
ATOM 790 N N . ARG A 1 101 ? -1.502 0.735 8.527 1.00 93.06 101 ARG A N 1
ATOM 791 C CA . ARG A 1 101 ? -1.999 1.013 9.888 1.00 93.06 101 ARG A CA 1
ATOM 792 C C . ARG A 1 101 ? -2.362 2.482 10.062 1.00 93.06 101 ARG A C 1
ATOM 794 O O . ARG A 1 101 ? -3.442 2.775 10.571 1.00 93.06 101 ARG A O 1
ATOM 801 N N . PHE A 1 102 ? -1.514 3.389 9.579 1.00 93.81 102 PHE A N 1
ATOM 802 C CA . PHE A 1 102 ? -1.794 4.824 9.581 1.00 93.81 102 PHE A CA 1
ATOM 803 C C . PHE A 1 102 ? -3.130 5.152 8.890 1.00 93.81 102 PHE A C 1
ATOM 805 O O . PHE A 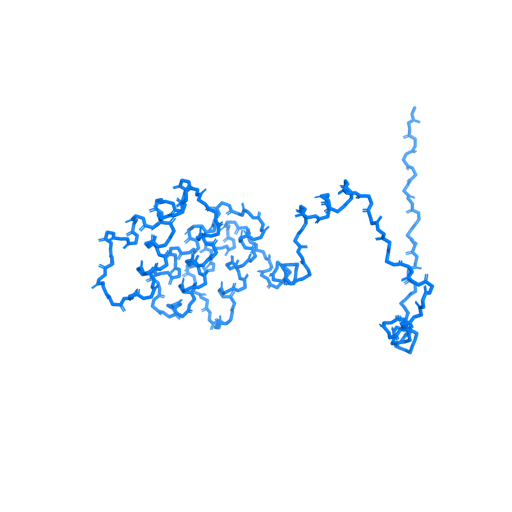1 102 ? -3.944 5.889 9.451 1.00 93.81 102 PHE A O 1
ATOM 812 N N . LEU A 1 103 ? -3.408 4.560 7.721 1.00 93.19 103 LEU A N 1
ATOM 813 C CA . LEU A 1 103 ? -4.679 4.773 7.011 1.00 93.19 103 LEU A CA 1
ATOM 814 C C . LEU A 1 103 ? -5.896 4.277 7.805 1.00 93.19 103 LEU A C 1
ATOM 816 O O . LEU A 1 103 ? -6.941 4.923 7.778 1.00 93.19 103 LEU A O 1
ATOM 820 N N . ILE A 1 104 ? -5.775 3.154 8.521 1.00 89.88 104 ILE A N 1
ATOM 821 C CA . ILE A 1 104 ? -6.866 2.610 9.350 1.00 89.88 104 ILE A CA 1
ATOM 822 C C . ILE A 1 104 ? -7.154 3.502 10.554 1.00 89.88 104 ILE A C 1
ATOM 824 O O . ILE A 1 104 ? -8.323 3.712 10.892 1.00 89.88 104 ILE A O 1
ATOM 828 N N . GLN A 1 105 ? -6.094 3.988 11.201 1.00 89.00 105 GLN A N 1
ATOM 829 C CA . GLN A 1 105 ? -6.165 4.771 12.434 1.00 89.00 105 GLN A CA 1
ATOM 830 C C . GLN A 1 105 ? -6.586 6.223 12.191 1.00 89.00 105 GLN A C 1
ATOM 832 O O . GLN A 1 105 ? -6.999 6.901 13.128 1.00 89.00 105 GLN A O 1
ATOM 837 N N . THR A 1 106 ? -6.517 6.697 10.944 1.00 89.75 106 THR A N 1
ATOM 838 C CA . THR A 1 106 ? -6.818 8.087 10.591 1.00 89.75 106 THR A CA 1
ATOM 839 C C . THR A 1 106 ? -8.169 8.171 9.866 1.00 89.75 106 THR A C 1
ATOM 841 O O . THR A 1 106 ? -8.245 7.823 8.686 1.00 89.75 106 THR A O 1
ATOM 844 N N . PRO A 1 107 ? -9.249 8.676 10.504 1.00 87.06 107 PRO A N 1
ATOM 845 C CA . PRO A 1 107 ? -10.608 8.630 9.945 1.00 87.06 107 PRO A CA 1
ATOM 846 C C . PRO A 1 107 ? -10.757 9.263 8.555 1.00 87.06 107 PRO A C 1
ATOM 848 O O . PRO A 1 107 ? -11.510 8.752 7.722 1.00 87.06 107 PRO A O 1
ATOM 851 N N . ILE A 1 108 ? -10.000 10.331 8.276 1.00 88.75 108 ILE A N 1
ATOM 852 C CA . ILE A 1 108 ? -10.001 11.028 6.979 1.00 88.75 108 ILE A CA 1
ATOM 853 C C . ILE A 1 108 ? -9.503 10.146 5.819 1.00 88.75 108 ILE A C 1
ATOM 855 O O . ILE A 1 108 ? -9.827 10.406 4.668 1.00 88.75 108 ILE A O 1
ATOM 859 N N . HIS A 1 109 ? -8.763 9.073 6.114 1.00 89.88 109 HIS A N 1
ATOM 860 C CA . HIS A 1 109 ? -8.212 8.134 5.133 1.00 89.88 109 HIS A CA 1
ATOM 861 C C . HIS A 1 109 ? -8.972 6.802 5.070 1.00 89.88 109 HIS A C 1
ATOM 863 O O . HIS A 1 109 ? -8.558 5.874 4.369 1.00 89.88 109 HIS A O 1
ATOM 869 N N . SER A 1 110 ? -10.114 6.700 5.759 1.00 87.38 110 SER A N 1
ATOM 870 C CA . SER A 1 110 ? -10.943 5.487 5.801 1.00 87.38 110 SER A CA 1
ATOM 871 C C . SER A 1 110 ? -11.365 4.989 4.412 1.00 87.38 110 SER A C 1
ATOM 873 O O . SER A 1 110 ? -11.426 3.778 4.186 1.00 87.38 110 SER A O 1
ATOM 875 N N . CYS A 1 111 ? -11.552 5.894 3.444 1.00 90.12 111 CYS A N 1
ATOM 876 C CA . CYS A 1 111 ? -11.867 5.560 2.052 1.00 90.12 111 CYS A CA 1
ATOM 877 C C . CYS A 1 111 ? -10.772 4.729 1.349 1.00 90.12 111 CYS A C 1
ATOM 879 O O . CYS A 1 111 ? -11.062 4.024 0.381 1.00 90.12 111 CYS A O 1
ATOM 881 N N . HIS A 1 112 ? -9.531 4.735 1.850 1.00 94.00 112 HIS A N 1
ATOM 882 C CA . HIS A 1 112 ? -8.417 3.956 1.297 1.00 94.00 112 HIS A CA 1
ATOM 883 C C . HIS A 1 112 ? -8.207 2.601 1.979 1.00 94.00 112 HIS A C 1
ATOM 885 O O . HIS A 1 112 ? -7.488 1.755 1.441 1.00 94.00 112 HIS A O 1
ATOM 891 N N . CYS A 1 113 ? -8.858 2.341 3.118 1.00 92.38 113 CYS A N 1
ATOM 892 C CA . CYS A 1 113 ? -8.743 1.065 3.830 1.00 92.38 113 CYS A CA 1
ATOM 893 C C . CYS A 1 113 ? -9.073 -0.154 2.942 1.00 92.38 113 CYS A C 1
ATOM 895 O O . CYS A 1 113 ? -8.298 -1.112 2.953 1.00 92.38 113 CYS A O 1
ATOM 897 N N . PRO A 1 114 ? -10.123 -0.141 2.089 1.00 94.56 114 PRO A N 1
ATOM 898 C CA . PRO A 1 114 ? -10.395 -1.265 1.188 1.00 94.56 114 PRO A CA 1
ATOM 899 C C . PRO A 1 114 ? -9.268 -1.549 0.186 1.00 94.56 114 PRO A C 1
ATOM 901 O O . PRO A 1 114 ? -9.103 -2.680 -0.268 1.00 94.56 114 PRO A O 1
ATOM 904 N N . LEU A 1 115 ? -8.489 -0.537 -0.209 1.00 95.75 115 LEU A N 1
ATOM 905 C CA . LEU A 1 115 ? -7.314 -0.751 -1.053 1.00 95.75 115 LEU A CA 1
ATOM 906 C C . LEU A 1 115 ? -6.187 -1.418 -0.259 1.00 95.75 115 LEU A C 1
ATOM 908 O O . LEU A 1 115 ? -5.624 -2.392 -0.750 1.00 95.75 115 LEU A O 1
ATOM 912 N N . ALA A 1 116 ? -5.912 -0.959 0.965 1.00 95.38 116 ALA A N 1
ATOM 913 C CA . ALA A 1 116 ? -4.902 -1.568 1.835 1.00 95.38 116 ALA A CA 1
ATOM 914 C C . ALA A 1 116 ? -5.193 -3.049 2.086 1.00 95.38 116 ALA A C 1
ATOM 916 O O . ALA A 1 116 ? -4.325 -3.890 1.867 1.00 95.38 116 ALA A O 1
ATOM 917 N N . PHE A 1 117 ? -6.441 -3.381 2.424 1.00 95.75 117 PHE A N 1
ATOM 918 C CA . PHE A 1 117 ? -6.865 -4.765 2.629 1.00 95.75 117 PHE A CA 1
ATOM 919 C C . PHE A 1 117 ? -6.684 -5.610 1.370 1.00 95.75 117 PHE A C 1
ATOM 921 O O . PHE A 1 117 ? -6.123 -6.699 1.446 1.00 95.75 117 PHE A O 1
ATOM 928 N N . ARG A 1 118 ? -7.109 -5.112 0.201 1.00 95.19 118 ARG A N 1
ATOM 929 C CA . ARG A 1 118 ? -6.945 -5.846 -1.063 1.00 95.19 118 ARG A CA 1
ATOM 930 C C . ARG A 1 118 ? -5.485 -6.114 -1.398 1.00 95.19 118 ARG A C 1
ATOM 932 O O . ARG A 1 118 ? -5.191 -7.217 -1.839 1.00 95.19 118 ARG A O 1
ATOM 939 N N . LEU A 1 119 ? -4.602 -5.131 -1.219 1.00 94.69 119 LEU A N 1
ATOM 940 C CA . LEU A 1 119 ? -3.174 -5.276 -1.519 1.00 94.69 119 LEU A CA 1
ATOM 941 C C . LEU A 1 119 ? -2.505 -6.261 -0.554 1.00 94.69 119 LEU A C 1
ATOM 943 O O . LEU A 1 119 ? -1.837 -7.192 -0.995 1.00 94.69 119 LEU A O 1
ATOM 947 N N . LEU A 1 120 ? -2.747 -6.119 0.750 1.00 94.62 120 LEU A N 1
ATOM 948 C CA . LEU A 1 120 ? -2.195 -7.025 1.762 1.00 94.62 120 LEU A CA 1
ATOM 949 C C . LEU A 1 120 ? -2.737 -8.452 1.630 1.00 94.62 120 LEU A C 1
ATOM 951 O O . LEU A 1 120 ? -2.018 -9.408 1.902 1.00 94.62 120 LEU A O 1
ATOM 955 N N . ALA A 1 121 ? -3.973 -8.611 1.154 1.00 93.75 121 ALA A N 1
ATOM 956 C CA . ALA A 1 121 ? -4.579 -9.920 0.956 1.00 93.75 121 ALA A CA 1
ATOM 957 C C . ALA A 1 121 ? -4.101 -10.663 -0.306 1.00 93.75 121 ALA A C 1
ATOM 959 O O . ALA A 1 121 ? -4.493 -11.815 -0.500 1.00 93.75 121 ALA A O 1
ATOM 960 N N . GLN A 1 122 ? -3.286 -10.041 -1.173 1.00 90.31 122 GLN A N 1
ATOM 961 C CA . GLN A 1 122 ? -2.799 -10.699 -2.396 1.00 90.31 122 GLN A CA 1
ATOM 962 C C . GLN A 1 122 ? -1.815 -11.833 -2.110 1.00 90.31 122 GLN A C 1
ATOM 964 O O . GLN A 1 122 ? -1.718 -12.774 -2.896 1.00 90.31 122 GLN A O 1
ATOM 969 N N . LYS A 1 123 ? -1.061 -11.738 -1.012 1.00 85.31 123 LYS A N 1
ATOM 970 C CA . LYS A 1 123 ? -0.066 -12.739 -0.638 1.00 85.31 123 LYS A CA 1
ATOM 971 C C . LYS A 1 123 ? -0.006 -12.875 0.871 1.00 85.31 123 LYS A C 1
ATOM 973 O O . LYS A 1 123 ? 0.236 -11.896 1.572 1.00 85.31 123 LYS A O 1
ATOM 978 N N . ARG A 1 124 ? -0.143 -14.108 1.355 1.00 88.31 124 ARG A N 1
ATOM 979 C CA . ARG A 1 124 ? -0.002 -14.416 2.775 1.00 88.31 124 ARG A CA 1
ATOM 980 C C . ARG A 1 124 ? 1.432 -14.178 3.239 1.00 88.31 124 ARG A C 1
ATOM 982 O O . ARG A 1 124 ? 2.378 -14.747 2.689 1.00 88.31 124 ARG A O 1
ATOM 989 N N . THR A 1 125 ? 1.593 -13.332 4.249 1.00 89.19 125 THR A N 1
ATOM 990 C CA . THR A 1 125 ? 2.883 -13.050 4.888 1.00 89.19 125 THR A CA 1
ATOM 991 C C . THR A 1 125 ? 2.695 -12.931 6.399 1.00 89.19 125 THR A C 1
ATOM 993 O O . THR A 1 125 ? 1.618 -12.534 6.842 1.00 89.19 125 THR A O 1
ATOM 996 N N . PRO A 1 126 ? 3.730 -13.206 7.216 1.00 91.06 126 PRO A N 1
ATOM 997 C CA . PRO A 1 126 ? 3.635 -13.015 8.662 1.00 91.06 126 PRO A CA 1
ATOM 998 C C . PRO A 1 126 ? 3.266 -11.579 9.058 1.00 91.06 126 PRO A C 1
ATOM 1000 O O . PRO A 1 126 ? 2.570 -11.374 10.049 1.00 91.06 126 PRO A O 1
ATOM 1003 N N . GLN A 1 127 ? 3.705 -10.575 8.286 1.00 89.75 127 GLN A N 1
ATOM 1004 C CA . GLN A 1 127 ? 3.346 -9.189 8.579 1.00 89.75 127 GLN A CA 1
ATOM 1005 C C . GLN A 1 127 ? 1.876 -8.887 8.257 1.00 89.75 127 GLN A C 1
ATOM 1007 O O . GLN A 1 127 ? 1.223 -8.191 9.033 1.00 89.75 127 GLN A O 1
ATOM 1012 N N . ALA A 1 128 ? 1.345 -9.421 7.151 1.00 92.31 128 ALA A N 1
ATOM 1013 C CA . ALA A 1 128 ? -0.072 -9.295 6.816 1.00 92.31 128 ALA A CA 1
ATOM 1014 C C . ALA A 1 128 ? -0.954 -10.061 7.817 1.00 92.31 128 ALA A C 1
ATOM 1016 O O . ALA A 1 128 ? -1.959 -9.519 8.267 1.00 92.31 128 ALA A O 1
ATOM 1017 N N . ASP A 1 129 ? -0.541 -11.257 8.254 1.00 93.38 129 ASP A N 1
ATOM 1018 C CA . ASP A 1 129 ? -1.218 -12.012 9.318 1.00 93.38 129 ASP A CA 1
ATOM 1019 C C . ASP A 1 129 ? -1.328 -11.170 10.599 1.00 93.38 129 ASP A C 1
ATOM 1021 O O . ASP A 1 129 ? -2.419 -11.014 11.146 1.00 93.38 129 ASP A O 1
ATOM 1025 N N . ALA A 1 130 ? -0.219 -10.571 11.047 1.00 92.88 130 ALA A N 1
ATOM 1026 C CA . ALA A 1 130 ? -0.205 -9.711 12.229 1.00 92.88 130 ALA A CA 1
ATOM 1027 C C . ALA A 1 130 ? -1.105 -8.476 12.068 1.00 92.88 130 ALA A C 1
ATOM 1029 O O . ALA A 1 130 ? -1.808 -8.105 13.002 1.00 92.88 130 ALA A O 1
ATOM 1030 N N . PHE A 1 131 ? -1.109 -7.853 10.888 1.00 93.94 131 PHE A N 1
ATOM 1031 C CA . PHE A 1 131 ? -1.983 -6.723 10.577 1.00 93.94 131 PHE A CA 1
ATOM 1032 C C . PHE A 1 131 ? -3.469 -7.098 10.645 1.00 93.94 131 PHE A C 1
ATOM 1034 O O . PHE A 1 131 ? -4.260 -6.387 11.259 1.00 93.94 131 PHE A O 1
ATOM 1041 N N . PHE A 1 132 ? -3.855 -8.221 10.040 1.00 94.50 132 PHE A N 1
ATOM 1042 C CA . PHE A 1 132 ? -5.244 -8.670 10.028 1.00 94.50 132 PHE A CA 1
ATOM 1043 C C . PHE A 1 132 ? -5.720 -9.146 11.403 1.00 94.50 132 PHE A C 1
ATOM 1045 O O . PHE A 1 132 ? -6.873 -8.913 11.754 1.00 94.50 132 PHE A O 1
ATOM 1052 N N . LEU A 1 133 ? -4.846 -9.763 12.204 1.00 92.81 133 LEU A N 1
ATOM 1053 C CA . LEU A 1 133 ? -5.151 -10.097 13.598 1.00 92.81 133 LEU A CA 1
ATOM 1054 C C . LEU A 1 133 ? -5.350 -8.841 14.451 1.00 92.81 133 LEU A C 1
ATOM 1056 O O . LEU A 1 133 ? -6.303 -8.779 15.221 1.00 92.81 133 LEU A O 1
ATOM 1060 N N . ASP A 1 134 ? -4.489 -7.835 14.288 1.00 91.31 134 ASP A N 1
ATOM 1061 C CA . ASP A 1 134 ? -4.624 -6.545 14.970 1.00 91.31 134 ASP A CA 1
ATOM 1062 C C . ASP A 1 134 ? -5.939 -5.850 14.583 1.00 91.31 134 ASP A C 1
ATOM 1064 O O . ASP A 1 134 ? -6.666 -5.359 15.445 1.00 91.31 134 ASP A O 1
ATOM 1068 N N . PHE A 1 135 ? -6.318 -5.900 13.301 1.00 91.12 135 PHE A N 1
ATOM 1069 C CA . PHE A 1 135 ? -7.638 -5.450 12.866 1.00 91.12 135 PHE A CA 1
ATOM 1070 C C . PHE A 1 135 ? -8.764 -6.238 13.547 1.00 91.12 135 PHE A C 1
ATOM 1072 O O . PHE A 1 135 ? -9.644 -5.617 14.121 1.00 91.12 135 PHE A O 1
ATOM 1079 N N . ALA A 1 136 ? -8.727 -7.575 13.558 1.00 89.69 136 ALA A N 1
ATOM 1080 C CA . ALA A 1 136 ? -9.774 -8.402 14.170 1.00 89.69 136 ALA A CA 1
ATOM 1081 C C . ALA A 1 136 ? -9.978 -8.132 15.670 1.00 89.69 136 ALA A C 1
ATOM 1083 O O . ALA A 1 136 ? -11.095 -8.245 16.167 1.00 89.69 136 ALA A O 1
ATOM 1084 N N . ILE A 1 137 ? -8.902 -7.805 16.392 1.00 87.69 137 ILE A N 1
ATOM 1085 C CA . ILE A 1 137 ? -8.949 -7.487 17.827 1.00 87.69 137 ILE A CA 1
ATOM 1086 C C . ILE A 1 137 ? -9.606 -6.123 18.068 1.00 87.69 137 ILE A C 1
ATOM 1088 O O . ILE A 1 137 ? -10.312 -5.956 19.060 1.00 87.69 137 ILE A O 1
ATOM 1092 N N . ASN A 1 138 ? -9.363 -5.162 17.176 1.00 84.94 138 ASN A N 1
ATOM 1093 C CA . ASN A 1 138 ? -9.808 -3.777 17.322 1.00 84.94 138 ASN A CA 1
ATOM 1094 C C . ASN A 1 138 ? -11.050 -3.432 16.478 1.00 84.94 138 ASN A C 1
ATOM 1096 O O . ASN A 1 138 ? -11.482 -2.280 16.496 1.00 84.94 138 ASN A O 1
ATOM 1100 N N . ASP A 1 139 ? -11.598 -4.385 15.718 1.00 80.44 139 ASP A N 1
ATOM 1101 C CA . ASP A 1 139 ? -12.769 -4.180 14.863 1.00 80.44 139 ASP A CA 1
ATOM 1102 C C . ASP A 1 139 ? -14.001 -3.932 15.742 1.00 80.44 139 ASP A C 1
ATOM 1104 O O . ASP A 1 139 ? -14.414 -4.782 16.532 1.00 80.44 139 ASP A O 1
ATOM 1108 N N . ASP A 1 140 ? -14.596 -2.753 15.594 1.00 79.50 140 ASP A N 1
ATOM 1109 C CA . ASP A 1 140 ? -15.857 -2.379 16.236 1.00 79.50 140 ASP A CA 1
ATOM 1110 C C . ASP A 1 140 ? -17.075 -2.991 15.519 1.00 79.50 140 ASP A C 1
ATOM 1112 O O . ASP A 1 140 ? -18.201 -2.881 16.001 1.00 79.50 140 ASP A O 1
ATOM 1116 N N . GLY A 1 141 ? -16.852 -3.676 14.389 1.00 77.44 141 GLY A N 1
ATOM 1117 C CA . GLY A 1 141 ? -17.889 -4.301 13.571 1.00 77.44 141 GLY A CA 1
ATOM 1118 C C . GLY A 1 141 ? -18.550 -3.340 12.579 1.00 77.44 141 GLY A C 1
ATOM 1119 O O . GLY A 1 141 ? -19.399 -3.762 11.792 1.00 77.44 141 GLY A O 1
ATOM 1120 N N . GLU A 1 142 ? -18.133 -2.072 12.546 1.00 83.75 142 GLU A N 1
ATOM 1121 C CA . GLU A 1 142 ? -18.708 -1.032 11.682 1.00 83.75 142 GLU A CA 1
ATOM 1122 C C . GLU A 1 142 ? -18.209 -1.128 10.228 1.00 83.75 142 GLU A C 1
ATOM 1124 O O . GLU A 1 142 ? -18.652 -0.391 9.343 1.00 83.75 142 GLU A O 1
ATOM 1129 N N . ARG A 1 143 ? -17.274 -2.047 9.939 1.00 84.75 143 ARG A N 1
ATOM 1130 C CA . ARG A 1 143 ? -16.616 -2.182 8.628 1.00 84.75 143 ARG A CA 1
ATOM 1131 C C . ARG A 1 143 ? -16.769 -3.592 8.040 1.00 84.75 143 ARG A C 1
ATOM 1133 O O . ARG A 1 143 ? -15.764 -4.224 7.700 1.00 84.75 143 ARG A O 1
ATOM 1140 N N . PRO A 1 144 ? -18.005 -4.078 7.804 1.00 87.12 144 PRO A N 1
ATOM 1141 C CA . PRO A 1 144 ? -18.269 -5.471 7.429 1.00 87.12 144 PRO A CA 1
ATOM 1142 C C . PRO A 1 144 ? -17.583 -5.904 6.126 1.00 87.12 144 PRO A C 1
ATOM 1144 O O . PRO A 1 144 ? -17.244 -7.076 5.956 1.00 87.12 144 PRO A O 1
ATOM 1147 N N . GLU A 1 145 ? -17.350 -4.979 5.193 1.00 89.88 145 GLU A N 1
ATOM 1148 C CA . GLU A 1 145 ? -16.625 -5.281 3.954 1.00 89.88 145 GLU A CA 1
ATOM 1149 C C . GLU A 1 145 ? -15.137 -5.576 4.198 1.00 89.88 145 GLU A C 1
ATOM 1151 O O . GLU A 1 145 ? -14.582 -6.475 3.564 1.00 89.88 145 GLU A O 1
ATOM 1156 N N . LEU A 1 146 ? -14.500 -4.891 5.154 1.00 91.69 146 LEU A N 1
ATOM 1157 C CA . LEU A 1 146 ? -13.111 -5.165 5.535 1.00 91.69 146 LEU A CA 1
ATOM 1158 C C . LEU A 1 146 ? -13.006 -6.505 6.268 1.00 91.69 146 LEU A C 1
ATOM 1160 O O . LEU A 1 146 ? -12.138 -7.319 5.943 1.00 91.69 146 LEU A O 1
ATOM 1164 N N . THR A 1 147 ? -13.952 -6.793 7.165 1.00 90.88 147 THR A N 1
ATOM 1165 C CA . THR A 1 147 ? -14.055 -8.083 7.858 1.00 90.88 147 THR A CA 1
ATOM 1166 C C . THR A 1 147 ? -14.207 -9.235 6.857 1.00 90.88 147 THR A C 1
ATOM 1168 O O . THR A 1 147 ? -13.506 -10.242 6.958 1.00 90.88 147 THR A O 1
ATOM 1171 N N . LYS A 1 148 ? -15.041 -9.086 5.815 1.00 91.75 148 LYS A N 1
ATOM 1172 C CA . LYS A 1 148 ? -15.164 -10.087 4.736 1.00 91.75 148 LYS A CA 1
ATOM 1173 C C . LYS A 1 148 ? -13.849 -10.304 3.984 1.00 91.75 148 LYS A C 1
ATOM 1175 O O . LYS A 1 148 ? -13.525 -11.447 3.661 1.00 91.75 148 LYS A O 1
ATOM 1180 N N . MET A 1 149 ? -13.102 -9.239 3.680 1.00 92.25 149 MET A N 1
ATOM 1181 C CA . MET A 1 149 ? -11.796 -9.352 3.015 1.00 92.25 149 MET A CA 1
ATOM 1182 C C . MET A 1 149 ? -10.787 -10.105 3.886 1.00 92.25 149 MET A C 1
ATOM 1184 O O . MET A 1 149 ? -10.128 -11.018 3.395 1.00 92.25 149 MET A O 1
ATOM 1188 N N . MET A 1 150 ? -10.724 -9.780 5.178 1.00 93.44 150 MET A N 1
ATOM 1189 C CA . MET A 1 150 ? -9.880 -10.472 6.152 1.00 93.44 150 MET A CA 1
ATOM 1190 C C . MET A 1 150 ? -10.241 -11.960 6.281 1.00 93.44 150 MET A C 1
ATOM 1192 O O . MET A 1 150 ? -9.365 -12.820 6.245 1.00 93.44 150 MET A O 1
ATOM 1196 N N . VAL A 1 151 ? -11.529 -12.294 6.400 1.00 91.50 151 VAL A N 1
ATOM 1197 C CA . VAL A 1 151 ? -11.967 -13.697 6.480 1.00 91.50 151 VAL A CA 1
ATOM 1198 C C . VAL A 1 151 ? -11.543 -14.457 5.224 1.00 91.50 151 VAL A C 1
ATOM 1200 O O . VAL A 1 151 ? -10.980 -15.542 5.323 1.00 91.50 151 VAL A O 1
ATOM 1203 N N . ARG A 1 152 ? -11.745 -13.873 4.036 1.00 92.12 152 ARG A N 1
ATOM 1204 C CA . ARG A 1 152 ? -11.292 -14.479 2.773 1.00 92.12 152 ARG A CA 1
ATOM 1205 C C . ARG A 1 152 ? -9.782 -14.679 2.733 1.00 92.12 152 ARG A C 1
ATOM 1207 O O . ARG A 1 152 ? -9.348 -15.694 2.204 1.00 92.12 152 ARG A O 1
ATOM 1214 N N . TYR A 1 153 ? -9.008 -13.744 3.277 1.00 93.12 153 TYR A N 1
ATOM 1215 C CA . TYR A 1 153 ? -7.556 -13.865 3.382 1.00 93.12 153 TYR A CA 1
ATOM 1216 C C . TYR A 1 153 ? -7.141 -15.098 4.198 1.00 93.12 153 TYR A C 1
ATOM 1218 O O . TYR A 1 153 ? -6.346 -15.899 3.717 1.00 93.12 153 TYR A O 1
ATOM 1226 N N . PHE A 1 154 ? -7.737 -15.325 5.373 1.00 91.62 154 PHE A N 1
ATOM 1227 C CA . PHE A 1 154 ? -7.406 -16.491 6.206 1.00 91.62 154 PHE A CA 1
ATOM 1228 C C . PHE A 1 154 ? -7.929 -17.830 5.669 1.00 91.62 154 PHE A C 1
ATOM 1230 O O . PHE A 1 154 ? -7.462 -18.881 6.103 1.00 91.62 154 PHE A O 1
ATOM 1237 N N . LEU A 1 155 ? -8.881 -17.805 4.733 1.00 89.94 155 LEU A N 1
ATOM 1238 C CA . LEU A 1 155 ? -9.363 -18.995 4.028 1.00 89.94 155 LEU A CA 1
ATOM 1239 C C . LEU A 1 155 ? -8.486 -19.386 2.829 1.00 89.94 155 LEU A C 1
ATOM 1241 O O . LEU A 1 155 ? -8.734 -20.430 2.225 1.00 89.94 155 LEU A O 1
ATOM 1245 N N . GLN A 1 156 ? -7.498 -18.565 2.455 1.00 83.88 156 GLN A N 1
ATOM 1246 C CA . GLN A 1 156 ? -6.541 -18.939 1.416 1.00 83.88 156 GLN A CA 1
ATOM 1247 C C . GLN A 1 156 ? -5.691 -20.136 1.894 1.00 83.88 156 GLN A C 1
ATOM 1249 O O . GLN A 1 156 ? -5.301 -20.163 3.067 1.00 83.88 156 GLN A O 1
ATOM 1254 N N . PRO A 1 157 ? -5.436 -21.123 1.013 1.00 70.38 157 PRO A N 1
ATOM 1255 C CA . PRO A 1 157 ? -4.649 -22.310 1.341 1.00 70.38 157 PRO A CA 1
ATOM 1256 C C . PRO A 1 157 ? -3.191 -21.992 1.701 1.00 70.38 157 PRO A C 1
ATOM 1258 O O . PRO A 1 157 ? -2.648 -20.977 1.206 1.00 70.38 157 PRO A O 1
#

Organism: Salmonella enterica (NCBI:txid28901)

Solvent-accessible surface area (backbone atoms only — not comparable to full-atom values): 9715 Å² total; per-residue (Å²): 135,86,81,80,78,74,78,75,87,78,83,76,79,78,74,51,72,69,59,46,51,50,59,76,67,60,86,53,84,82,67,58,80,77,78,62,56,64,69,56,50,58,56,53,68,75,50,73,52,74,68,50,48,50,28,38,62,73,44,55,73,77,48,70,70,49,47,53,50,41,68,74,72,53,79,86,56,85,66,49,62,56,32,39,54,49,23,27,57,76,66,67,40,87,60,40,61,59,54,44,50,50,30,65,75,34,76,94,37,48,86,44,38,66,56,46,53,55,61,48,53,72,55,94,42,75,69,43,51,52,51,49,51,53,45,65,74,69,58,86,71,87,52,61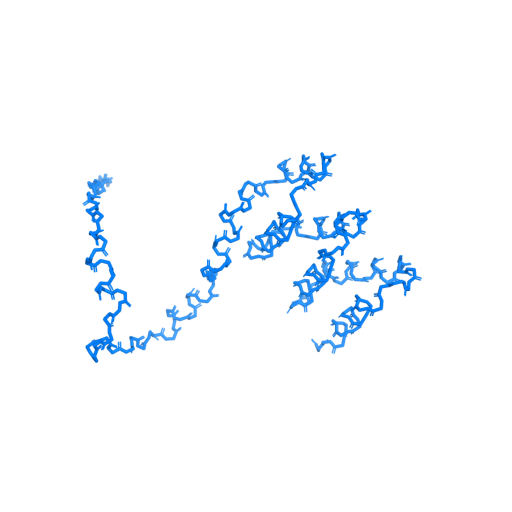,70,57,53,51,52,50,54,53,44,72,67,54,132

pLDDT: mean 83.56, std 14.08, range [37.41, 97.19]

Radius of gyration: 21.74 Å; Cα contacts (8 Å, |Δi|>4): 80; chains: 1; bounding box: 64×39×58 Å

Foldseek 3Di:
DDDDDDPDPDPDDDDDPVRVVCVVPDPDCVPDVPPPDVVVVVVCVLADDPVLVVLLVLLPDPDPVVVVVCLVVDDPDLCNLLSSLSNCLRVVPPCNLVSLVSLVVDPSNVVCNVVSLVSLLPDDDPSSVVSLVVCVVPPPVPCVVSVVSSVVSVVDD

Sequence (157 aa):
MFQRHVPSPIQYEKLSSSLWNDYVNRHDDSYIPINWPTRLADCASHYPDLVACADIIAAGDLSEASLNKMMAQGIAEEGFPATVLRALFYTHSPLLIDFARFLIQTPIHSCHCPLAFRLLAQKRTPQADAFFLDFAINDDGERPELTKMMVRYFLQP

Mean predicted aligned error: 11.81 Å

Secondary structure (DSSP, 8-state):
-----PPP----PPPPHHHHHHHHT---TTS------HHHHHHHTTS--HHHHHHHHHH----HHHHHHHHHH----TTHHHHHHHHHHHTT-TTHHHHHHHHHH-GGGGGGHHHHHHHHTTS--HHHHHHHHHHHHH--S--HHHHHHHHHHHT--